Protein AF-A0A261KUN1-F1 (afdb_monomer_lite)

Structure (mmCIF, N/CA/C/O backbone):
data_AF-A0A261KUN1-F1
#
_entry.id   AF-A0A261KUN1-F1
#
loop_
_atom_site.group_PDB
_atom_site.id
_atom_site.type_symbol
_atom_site.label_atom_id
_atom_site.label_alt_id
_atom_site.label_comp_id
_atom_site.label_asym_id
_atom_site.label_entity_id
_atom_site.label_seq_id
_atom_site.pdbx_PDB_ins_code
_atom_site.Cartn_x
_atom_site.Cartn_y
_atom_site.Cartn_z
_atom_site.occupancy
_atom_site.B_iso_or_equiv
_atom_site.auth_seq_id
_atom_site.auth_comp_id
_atom_site.auth_asym_id
_atom_site.auth_atom_id
_atom_site.pdbx_PDB_model_num
ATOM 1 N N . MET A 1 1 ? 9.617 6.198 19.732 1.00 58.38 1 MET A N 1
ATOM 2 C CA . MET A 1 1 ? 8.921 5.460 18.657 1.00 58.38 1 MET A CA 1
ATOM 3 C C . MET A 1 1 ? 8.738 4.023 19.124 1.00 58.38 1 MET A C 1
ATOM 5 O O . MET A 1 1 ? 9.732 3.385 19.464 1.00 58.38 1 MET A O 1
ATOM 9 N N . SER A 1 2 ? 7.503 3.545 19.280 1.00 55.53 2 SER A N 1
ATOM 10 C CA . SER A 1 2 ? 7.253 2.155 19.682 1.00 55.53 2 SER A CA 1
ATOM 11 C C . SER A 1 2 ? 7.737 1.214 18.580 1.00 55.53 2 SER A C 1
ATOM 13 O O . SER A 1 2 ? 7.380 1.392 17.423 1.00 55.53 2 SER 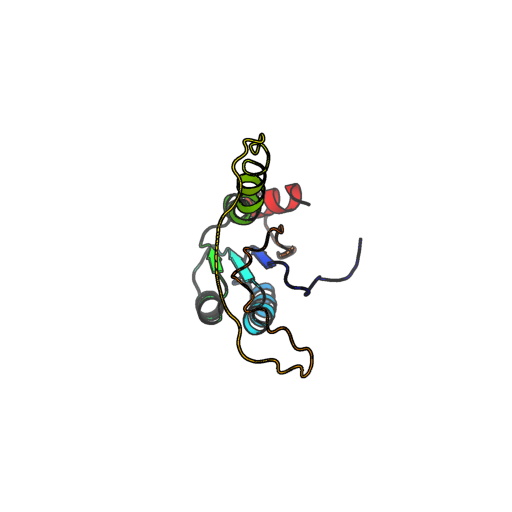A O 1
ATOM 15 N N . LYS A 1 3 ? 8.533 0.198 18.926 1.00 75.94 3 LYS A N 1
ATOM 16 C CA . LYS A 1 3 ? 9.037 -0.813 17.972 1.00 75.94 3 LYS A CA 1
ATOM 17 C C . LYS A 1 3 ? 7.989 -1.870 17.587 1.00 75.94 3 LYS A C 1
ATOM 19 O O . LYS A 1 3 ? 8.340 -2.892 17.007 1.00 75.94 3 LYS A O 1
ATOM 24 N N . TYR A 1 4 ? 6.730 -1.661 17.960 1.00 80.88 4 TYR A N 1
ATOM 25 C CA . TYR A 1 4 ? 5.667 -2.648 17.832 1.00 80.88 4 TYR A CA 1
ATOM 26 C C . TYR A 1 4 ? 4.666 -2.226 16.765 1.00 80.88 4 TYR A C 1
ATOM 28 O O . TYR A 1 4 ? 4.299 -1.056 16.684 1.00 80.88 4 TYR A O 1
ATOM 36 N N . VAL A 1 5 ? 4.236 -3.208 15.977 1.00 80.25 5 VAL A N 1
ATOM 37 C CA . VAL A 1 5 ? 3.141 -3.087 15.013 1.00 80.25 5 VAL A CA 1
ATOM 38 C C . VAL A 1 5 ? 1.833 -3.362 15.744 1.00 80.25 5 VAL A C 1
ATOM 40 O O . VAL A 1 5 ? 1.732 -4.345 16.481 1.00 80.25 5 VAL A O 1
ATOM 43 N N . ASP A 1 6 ? 0.836 -2.507 15.542 1.00 82.12 6 ASP A N 1
ATOM 44 C CA . ASP A 1 6 ? -0.464 -2.644 16.187 1.00 82.12 6 ASP A CA 1
ATOM 45 C C . ASP A 1 6 ? -1.365 -3.597 15.387 1.00 82.12 6 ASP A C 1
ATOM 47 O O . ASP A 1 6 ? -1.724 -3.330 14.246 1.00 82.12 6 ASP A O 1
ATOM 51 N N . LEU A 1 7 ? -1.746 -4.728 15.978 1.00 86.50 7 LEU A N 1
ATOM 52 C CA . LEU A 1 7 ? -2.636 -5.715 15.353 1.00 86.50 7 LEU A CA 1
ATOM 53 C C . LEU A 1 7 ? -4.052 -5.693 15.954 1.00 86.50 7 LEU A C 1
ATOM 55 O O . LEU A 1 7 ? -4.817 -6.631 15.739 1.00 86.50 7 LEU A O 1
ATOM 59 N N . SER A 1 8 ? -4.407 -4.646 16.707 1.00 82.62 8 SER A N 1
ATOM 60 C CA . SER A 1 8 ? -5.693 -4.524 17.413 1.00 82.62 8 SER A CA 1
ATOM 61 C C . SER A 1 8 ? -6.909 -4.283 16.510 1.00 82.62 8 SER A C 1
ATOM 63 O O . SER A 1 8 ? -8.035 -4.288 17.000 1.00 82.62 8 SER A O 1
ATOM 65 N N . GLY A 1 9 ? -6.702 -4.123 15.199 1.00 79.12 9 GLY A N 1
ATOM 66 C CA . GLY A 1 9 ? -7.779 -3.958 14.218 1.00 79.12 9 GLY A CA 1
ATOM 67 C C . GLY A 1 9 ? -7.642 -2.738 13.311 1.00 79.12 9 GLY A C 1
ATOM 68 O O . GLY A 1 9 ? -8.487 -2.554 12.439 1.00 79.12 9 GLY A O 1
ATOM 69 N N . LYS A 1 10 ? -6.585 -1.928 13.466 1.00 88.88 10 LYS A N 1
ATOM 70 C CA . LYS A 1 10 ? -6.293 -0.831 12.534 1.00 88.88 10 LYS A CA 1
ATOM 71 C C . LYS A 1 10 ? -6.133 -1.349 11.103 1.00 88.88 10 LYS A C 1
ATOM 73 O O . LYS A 1 10 ? -5.522 -2.409 10.921 1.00 88.88 10 LYS A O 1
ATOM 78 N N . PRO A 1 11 ? -6.607 -0.605 10.091 1.00 93.56 11 PRO A N 1
ATOM 79 C CA . PRO A 1 11 ? -6.360 -0.967 8.708 1.00 93.56 11 PRO A CA 1
ATOM 80 C C . PRO A 1 11 ? -4.865 -0.970 8.389 1.00 93.56 11 PRO A C 1
ATOM 82 O O . PRO A 1 11 ? -4.096 -0.187 8.945 1.00 93.56 11 PRO A O 1
ATOM 85 N N . PHE A 1 12 ? -4.460 -1.836 7.471 1.00 95.94 12 PHE A N 1
ATOM 86 C CA . PHE A 1 12 ? -3.129 -1.839 6.876 1.00 95.94 12 PHE A CA 1
ATOM 87 C C . PHE A 1 12 ? -3.229 -1.431 5.418 1.00 95.94 12 PHE A C 1
ATOM 89 O O . PHE A 1 12 ? -4.084 -1.953 4.703 1.00 95.94 12 PHE A O 1
ATOM 96 N N . HIS A 1 13 ? -2.334 -0.554 4.971 1.00 97.38 13 HIS A N 1
ATOM 97 C CA . HIS A 1 13 ? -2.274 -0.121 3.578 1.00 97.38 13 HIS A CA 1
ATOM 98 C C . HIS A 1 13 ? -0.882 -0.347 2.997 1.00 97.38 13 HIS A C 1
ATOM 100 O O . HIS A 1 13 ? 0.096 0.247 3.446 1.00 97.38 13 HIS A O 1
ATOM 106 N N . PHE A 1 14 ? -0.779 -1.225 2.006 1.00 98.19 14 PHE A N 1
ATOM 107 C CA . PHE A 1 14 ? 0.489 -1.594 1.381 1.00 98.19 14 PHE A CA 1
ATOM 108 C C . PHE A 1 14 ? 0.722 -0.820 0.086 1.00 98.19 14 PHE A C 1
ATOM 110 O O . PHE A 1 14 ? -0.077 -0.938 -0.837 1.00 98.19 14 PHE A O 1
ATOM 117 N N . ILE A 1 15 ? 1.853 -0.126 -0.046 1.00 98.25 15 ILE A N 1
ATOM 118 C CA . ILE A 1 15 ? 2.259 0.479 -1.324 1.00 98.25 15 ILE A CA 1
ATOM 119 C C . ILE A 1 15 ? 3.194 -0.489 -2.057 1.00 98.25 15 ILE A C 1
ATOM 121 O O . ILE A 1 15 ? 4.319 -0.739 -1.615 1.00 98.25 15 ILE A O 1
ATOM 125 N N . GLY A 1 16 ? 2.726 -1.056 -3.172 1.00 97.94 16 GLY A N 1
ATOM 126 C CA . GLY A 1 16 ? 3.404 -2.152 -3.878 1.00 97.94 16 GLY A CA 1
ATOM 127 C C . GLY A 1 16 ? 3.078 -3.526 -3.283 1.00 97.94 16 GLY A C 1
ATOM 128 O O . GLY A 1 16 ? 3.977 -4.331 -3.019 1.00 97.94 16 GLY A O 1
ATOM 129 N N . ILE A 1 17 ? 1.791 -3.786 -3.033 1.00 98.56 17 ILE A N 1
ATOM 130 C CA . ILE A 1 17 ? 1.302 -4.977 -2.321 1.00 98.56 17 ILE A CA 1
ATOM 131 C C . ILE A 1 17 ? 1.655 -6.304 -3.017 1.00 98.56 17 ILE A C 1
ATOM 133 O O . ILE A 1 17 ? 1.768 -7.335 -2.356 1.00 98.56 17 ILE A O 1
ATOM 137 N N . GLY A 1 18 ? 1.874 -6.303 -4.334 1.00 97.94 18 GLY A N 1
ATOM 138 C CA . GLY A 1 18 ? 2.256 -7.475 -5.121 1.00 97.94 18 GLY A CA 1
ATOM 139 C C . GLY A 1 18 ? 3.740 -7.847 -5.039 1.00 97.94 18 GLY A C 1
ATOM 140 O O . GLY A 1 18 ? 4.123 -8.907 -5.536 1.00 97.94 18 GLY A O 1
ATOM 141 N N . GLY A 1 19 ? 4.585 -7.024 -4.408 1.00 97.06 19 GLY A N 1
ATOM 142 C CA . GLY A 1 19 ? 5.999 -7.339 -4.196 1.00 97.06 19 GLY A CA 1
ATOM 143 C C . GLY A 1 19 ? 6.196 -8.574 -3.307 1.00 97.06 19 GLY A C 1
ATOM 144 O O . GLY A 1 19 ? 5.405 -8.832 -2.403 1.00 97.06 19 GLY A O 1
ATOM 145 N N . ILE A 1 20 ? 7.273 -9.339 -3.519 1.00 93.62 20 ILE A N 1
ATOM 146 C CA . ILE A 1 20 ? 7.511 -10.632 -2.837 1.00 93.62 20 ILE A CA 1
ATOM 147 C C . ILE A 1 20 ? 7.434 -10.507 -1.305 1.00 93.62 20 ILE A C 1
ATOM 149 O O . ILE A 1 20 ? 6.725 -11.272 -0.658 1.00 93.62 20 ILE A O 1
ATOM 153 N N . GLY A 1 21 ? 8.120 -9.520 -0.719 1.00 94.00 21 GLY A N 1
ATOM 154 C CA . GLY A 1 21 ? 8.102 -9.312 0.734 1.00 94.00 21 GLY A CA 1
ATOM 155 C C . GLY A 1 21 ? 6.786 -8.726 1.254 1.00 94.00 21 GLY A C 1
ATOM 156 O O . GLY A 1 21 ? 6.291 -9.142 2.299 1.00 94.00 21 GLY A O 1
ATOM 157 N N . MET A 1 22 ? 6.197 -7.786 0.511 1.00 97.00 22 MET A N 1
ATOM 158 C CA . MET A 1 22 ? 4.966 -7.097 0.919 1.00 97.00 22 MET A CA 1
ATOM 159 C C . MET A 1 22 ? 3.758 -8.034 0.880 1.00 97.00 22 MET A C 1
ATOM 161 O O . MET A 1 22 ? 2.991 -8.105 1.838 1.00 97.00 22 MET A O 1
ATOM 165 N N . SER A 1 23 ? 3.636 -8.819 -0.189 1.00 97.88 23 SER A N 1
ATOM 166 C CA . SER A 1 23 ? 2.538 -9.764 -0.387 1.00 97.88 23 SER A CA 1
ATOM 167 C C . SER A 1 23 ? 2.496 -10.868 0.665 1.00 97.88 23 SER A C 1
ATOM 169 O O . SER A 1 23 ? 1.409 -11.275 1.071 1.00 97.88 23 SER A O 1
ATOM 171 N N . ALA A 1 24 ? 3.653 -11.328 1.152 1.00 97.75 24 ALA A N 1
ATOM 172 C CA . ALA A 1 24 ? 3.722 -12.317 2.224 1.00 97.75 24 ALA A CA 1
ATOM 173 C C . ALA A 1 24 ? 3.099 -11.783 3.524 1.00 97.75 24 ALA A C 1
ATOM 175 O O . ALA A 1 24 ? 2.287 -12.469 4.150 1.00 97.75 24 ALA A O 1
ATOM 176 N N . LEU A 1 25 ? 3.429 -10.543 3.901 1.00 96.75 25 LEU A N 1
ATOM 177 C CA . LEU A 1 25 ? 2.855 -9.905 5.084 1.00 96.75 25 LEU A CA 1
ATOM 178 C C . LEU A 1 25 ? 1.362 -9.608 4.886 1.00 96.75 25 LEU A C 1
ATOM 180 O O . LEU A 1 25 ? 0.551 -9.985 5.731 1.00 96.75 25 LEU A O 1
ATOM 184 N N . ALA A 1 26 ? 0.989 -9.019 3.747 1.00 98.06 26 ALA A N 1
ATOM 185 C CA . ALA A 1 26 ? -0.404 -8.732 3.412 1.00 98.06 26 ALA A CA 1
ATOM 186 C C . ALA A 1 26 ? -1.276 -9.998 3.427 1.00 98.06 26 ALA A C 1
ATOM 188 O O . ALA A 1 26 ? -2.393 -9.981 3.941 1.00 98.06 26 ALA A O 1
ATOM 189 N N . TYR A 1 27 ? -0.750 -11.127 2.942 1.00 98.25 27 TYR A N 1
ATOM 190 C CA . TYR A 1 27 ? -1.443 -12.413 2.971 1.00 98.25 27 TYR A CA 1
ATOM 191 C C . TYR A 1 27 ? -1.769 -12.863 4.398 1.00 98.25 27 TYR A C 1
ATOM 193 O O . TYR A 1 27 ? -2.886 -13.311 4.661 1.00 98.25 27 TYR A O 1
ATOM 201 N N . ILE A 1 28 ? -0.813 -12.739 5.326 1.00 96.50 28 ILE A N 1
ATOM 202 C CA . ILE A 1 28 ? -1.010 -13.110 6.734 1.00 96.50 28 ILE A CA 1
ATOM 203 C C . ILE A 1 28 ? -2.088 -12.226 7.370 1.00 96.50 28 ILE A C 1
ATOM 205 O O . ILE A 1 28 ? -2.970 -12.747 8.055 1.00 96.50 28 ILE A O 1
ATOM 209 N N . LEU A 1 29 ? -2.044 -10.913 7.134 1.00 96.44 29 LEU A N 1
ATOM 210 C CA . LEU A 1 29 ? -3.009 -9.961 7.695 1.00 96.44 29 LEU A CA 1
ATOM 211 C C . LEU A 1 29 ? -4.423 -10.199 7.146 1.00 96.44 29 LEU A C 1
ATOM 213 O O . LEU A 1 29 ? -5.361 -10.372 7.928 1.00 96.44 29 LEU A O 1
ATOM 217 N N . ALA A 1 30 ? -4.559 -10.343 5.826 1.00 96.38 30 ALA A N 1
ATOM 218 C CA . ALA A 1 30 ? -5.837 -10.632 5.181 1.00 96.38 30 ALA A CA 1
ATOM 219 C C . ALA A 1 30 ? -6.412 -11.989 5.626 1.00 96.38 30 ALA A C 1
ATOM 221 O O . ALA A 1 30 ? -7.593 -12.092 5.954 1.00 96.38 30 ALA A O 1
ATOM 222 N N . LYS A 1 31 ? -5.581 -13.037 5.758 1.00 96.81 31 LYS A N 1
ATOM 223 C CA . LYS A 1 31 ? -6.026 -14.337 6.300 1.00 96.81 31 LYS A CA 1
ATOM 224 C C . LYS A 1 31 ? -6.506 -14.261 7.746 1.00 96.81 31 LYS A C 1
ATOM 226 O O . LYS A 1 31 ? -7.398 -15.021 8.121 1.00 96.81 31 LYS A O 1
ATOM 231 N N . ARG A 1 32 ? -5.948 -13.349 8.545 1.00 94.94 32 ARG A N 1
ATOM 232 C CA . ARG A 1 32 ? -6.410 -13.052 9.911 1.00 94.94 32 ARG A CA 1
ATOM 233 C C . ARG A 1 32 ? -7.640 -12.142 9.940 1.00 94.94 32 ARG A C 1
ATOM 235 O O . ARG A 1 32 ? -8.089 -11.799 11.027 1.00 94.94 32 ARG A O 1
ATOM 242 N N . LYS A 1 33 ? -8.201 -11.802 8.772 1.00 94.31 33 LYS A N 1
ATOM 243 C CA . LYS A 1 33 ? -9.348 -10.903 8.594 1.00 94.31 33 LYS A CA 1
ATOM 244 C C . LYS A 1 33 ? -9.100 -9.498 9.150 1.00 94.31 33 LYS A C 1
ATOM 246 O O . LYS A 1 33 ? -10.042 -8.825 9.555 1.00 94.31 33 LYS A O 1
ATOM 251 N N . LEU A 1 34 ? -7.839 -9.064 9.176 1.00 94.44 34 LEU A N 1
ATOM 252 C CA . LEU A 1 34 ? -7.511 -7.6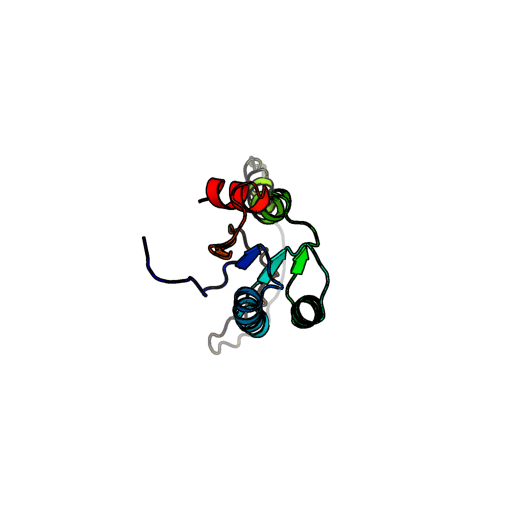71 9.454 1.00 94.44 34 LEU A CA 1
ATOM 253 C C . LEU A 1 34 ? -7.787 -6.835 8.196 1.00 94.44 34 LEU A C 1
ATOM 255 O O . LEU A 1 34 ? -7.492 -7.318 7.094 1.00 94.44 34 LEU A O 1
ATOM 259 N N . PRO A 1 35 ? -8.321 -5.604 8.325 1.00 95.06 35 PRO A N 1
ATOM 260 C CA . PRO A 1 35 ? -8.610 -4.761 7.171 1.00 95.06 35 PRO A CA 1
ATOM 261 C C . PRO A 1 35 ? -7.314 -4.487 6.411 1.00 95.06 35 PRO A C 1
ATOM 263 O O . PRO A 1 35 ? -6.401 -3.843 6.923 1.00 95.06 35 PRO A O 1
ATOM 266 N N . THR A 1 36 ? -7.207 -5.049 5.212 1.00 97.00 36 THR A N 1
ATOM 267 C CA . THR A 1 36 ? -5.973 -5.041 4.428 1.00 97.00 36 THR A CA 1
ATOM 268 C C . THR A 1 36 ? -6.265 -4.416 3.078 1.00 97.00 36 THR A C 1
ATOM 270 O O . THR A 1 36 ? -7.101 -4.901 2.319 1.00 97.00 36 THR A O 1
ATOM 273 N N . TYR A 1 37 ? -5.548 -3.347 2.788 1.00 97.94 37 TYR A N 1
ATOM 274 C CA . TYR A 1 37 ? -5.634 -2.555 1.579 1.00 97.94 37 TYR A CA 1
ATOM 275 C C . TYR A 1 37 ? -4.253 -2.511 0.937 1.00 97.94 37 TYR A C 1
ATOM 277 O O . TYR A 1 37 ? -3.231 -2.680 1.610 1.00 97.94 37 TYR A O 1
ATOM 285 N N . GLY A 1 38 ? -4.184 -2.257 -0.358 1.00 97.94 38 GLY A N 1
ATOM 286 C CA . GLY A 1 38 ? -2.913 -1.883 -0.950 1.00 97.94 38 GLY A CA 1
ATOM 287 C C . GLY A 1 38 ? -2.985 -1.577 -2.423 1.00 97.94 38 GLY A C 1
ATOM 288 O O . GLY A 1 38 ? -3.945 -1.914 -3.106 1.00 97.94 38 GLY A O 1
ATOM 289 N N . SER A 1 39 ? -1.948 -0.924 -2.912 1.00 98.56 39 SER A N 1
ATOM 290 C CA . SER A 1 39 ? -1.828 -0.506 -4.292 1.00 98.56 39 SER A CA 1
ATOM 291 C C . SER A 1 39 ? -0.762 -1.307 -5.028 1.00 98.56 39 SER A C 1
ATOM 293 O O . SER A 1 39 ? 0.273 -1.684 -4.468 1.00 98.56 39 SER A O 1
ATOM 295 N N . ASP A 1 40 ? -0.988 -1.555 -6.314 1.00 98.19 40 ASP A N 1
ATOM 296 C CA . ASP A 1 40 ? 0.038 -2.056 -7.224 1.00 98.19 40 ASP A CA 1
ATOM 297 C C . ASP A 1 40 ? -0.181 -1.509 -8.636 1.00 98.19 40 ASP A C 1
ATOM 299 O O . ASP A 1 40 ? -1.308 -1.248 -9.050 1.00 98.19 40 ASP A O 1
ATOM 303 N N . LEU A 1 41 ? 0.903 -1.348 -9.392 1.00 96.06 41 LEU A N 1
ATOM 304 C CA . LEU A 1 41 ? 0.849 -0.864 -10.773 1.00 96.06 41 LEU A CA 1
ATOM 305 C C . LEU A 1 41 ? 0.455 -1.971 -11.755 1.00 96.06 41 LEU A C 1
ATOM 307 O O . LEU A 1 41 ? 0.031 -1.680 -12.874 1.00 96.06 41 LEU A O 1
ATOM 311 N N . LYS A 1 42 ? 0.622 -3.245 -11.371 1.00 95.25 42 LYS A N 1
ATOM 312 C CA . LYS A 1 42 ? 0.376 -4.381 -12.262 1.00 95.25 42 LYS A CA 1
ATOM 313 C C . LYS A 1 42 ? -0.419 -5.489 -11.578 1.00 95.25 42 LYS A C 1
ATOM 315 O O . LYS A 1 42 ? -0.071 -5.983 -10.510 1.00 95.25 42 LYS A O 1
ATOM 320 N N . SER A 1 43 ? -1.451 -5.970 -12.269 1.00 97.12 43 SER A N 1
ATOM 321 C CA . SER A 1 43 ? -2.144 -7.195 -11.869 1.00 97.12 43 SER A CA 1
ATOM 322 C C . SER A 1 43 ? -1.243 -8.423 -12.043 1.00 97.12 43 SER A C 1
ATOM 324 O O . SER A 1 43 ? -0.550 -8.582 -13.050 1.00 97.12 43 SER A O 1
ATOM 326 N N . SER A 1 44 ? -1.266 -9.319 -11.062 1.00 97.81 44 SER A N 1
ATOM 327 C CA . SER A 1 44 ? -0.498 -10.559 -11.034 1.00 97.81 44 SER A CA 1
ATOM 328 C C . SER A 1 44 ? -1.320 -11.674 -10.389 1.00 97.81 44 SER A C 1
ATOM 330 O O . SER A 1 44 ? -2.391 -11.442 -9.828 1.00 97.81 44 SER A O 1
ATOM 332 N N . HIS A 1 45 ? -0.828 -12.913 -10.441 1.00 98.12 45 HIS A N 1
ATOM 333 C CA . HIS A 1 45 ? -1.459 -14.005 -9.695 1.00 98.12 45 HIS A CA 1
ATOM 334 C C . HIS A 1 45 ? -1.452 -13.747 -8.174 1.00 98.12 45 HIS A C 1
ATOM 336 O O . HIS A 1 45 ? -2.393 -14.130 -7.484 1.00 98.12 45 HIS A O 1
ATOM 342 N N . ILE A 1 46 ? -0.428 -13.050 -7.662 1.00 98.12 46 ILE A N 1
ATOM 343 C CA . ILE A 1 46 ? -0.305 -12.691 -6.244 1.00 98.12 46 ILE A CA 1
ATOM 344 C C . ILE A 1 46 ? -1.410 -11.714 -5.842 1.00 98.12 46 ILE A C 1
ATOM 346 O O . ILE A 1 46 ? -2.133 -11.979 -4.884 1.00 98.12 46 ILE A O 1
ATOM 350 N N . THR A 1 47 ? -1.580 -10.618 -6.585 1.00 98.38 47 THR A N 1
ATOM 351 C CA . THR A 1 47 ? -2.581 -9.594 -6.253 1.00 98.38 47 THR A CA 1
ATOM 352 C C . THR A 1 47 ? -4.003 -10.145 -6.364 1.00 98.38 47 THR A C 1
ATOM 354 O O . THR A 1 47 ? -4.786 -9.984 -5.435 1.00 98.38 47 THR A O 1
ATOM 357 N N . LYS A 1 48 ? -4.294 -10.955 -7.390 1.00 98.44 48 LYS A N 1
ATOM 358 C CA . LYS A 1 48 ? -5.579 -11.672 -7.505 1.00 98.44 48 LYS A CA 1
ATOM 359 C C . LYS A 1 48 ? -5.851 -12.607 -6.325 1.00 98.44 48 LYS A C 1
ATOM 361 O O . LYS A 1 48 ? -6.978 -12.716 -5.850 1.00 98.44 48 LYS A O 1
ATOM 366 N N . ARG A 1 49 ? -4.821 -13.310 -5.840 1.00 98.25 49 ARG A N 1
AT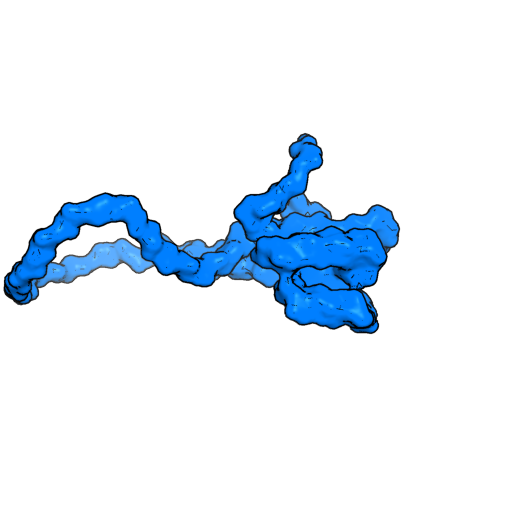OM 367 C CA . ARG A 1 49 ? -4.947 -14.184 -4.667 1.00 98.25 49 ARG A CA 1
ATOM 368 C C . ARG A 1 49 ? -5.221 -13.381 -3.397 1.00 98.25 49 ARG A C 1
ATOM 370 O O . ARG A 1 49 ? -5.984 -13.858 -2.564 1.00 98.25 49 ARG A O 1
ATOM 377 N N . LEU A 1 50 ? -4.597 -12.214 -3.242 1.00 98.56 50 LEU A N 1
ATOM 378 C CA . LEU A 1 50 ? -4.839 -11.302 -2.122 1.00 98.56 50 LEU A CA 1
ATOM 379 C C . LEU A 1 50 ? -6.278 -10.763 -2.139 1.00 98.56 50 LEU A C 1
ATOM 381 O O . LEU A 1 50 ? -6.947 -10.819 -1.109 1.00 98.56 50 LEU A O 1
ATOM 385 N N . GLU A 1 51 ? -6.789 -10.348 -3.300 1.00 98.19 51 GLU A N 1
ATOM 386 C CA . GLU A 1 51 ? -8.202 -9.958 -3.457 1.00 98.19 51 GLU A CA 1
ATOM 387 C C . GLU A 1 51 ? -9.147 -11.097 -3.063 1.00 98.19 51 GLU A C 1
ATOM 389 O O . GLU A 1 51 ? -10.056 -10.909 -2.257 1.00 98.19 51 GLU A O 1
ATOM 394 N N . ALA A 1 52 ? -8.880 -12.316 -3.545 1.00 98.31 52 ALA A N 1
ATOM 395 C CA . ALA A 1 52 ? -9.706 -13.489 -3.256 1.00 98.31 52 ALA A CA 1
ATOM 396 C C . ALA A 1 52 ? -9.782 -13.854 -1.761 1.00 98.31 52 ALA A C 1
ATOM 398 O O . ALA A 1 52 ? -10.692 -14.573 -1.349 1.00 98.31 52 ALA A O 1
ATOM 399 N N . ILE A 1 53 ? -8.830 -13.396 -0.942 1.00 97.56 53 ILE A N 1
ATOM 400 C CA . ILE A 1 53 ? -8.837 -13.610 0.513 1.00 97.56 53 ILE A CA 1
ATOM 401 C C . ILE A 1 53 ? -9.284 -12.375 1.305 1.00 97.56 53 ILE A C 1
ATOM 403 O O . ILE A 1 53 ? -9.240 -12.420 2.534 1.00 97.56 53 ILE A O 1
ATOM 407 N N . GLY A 1 54 ? -9.731 -11.314 0.627 1.00 96.81 54 GLY A N 1
ATOM 408 C CA . GLY A 1 54 ? -10.359 -10.142 1.239 1.00 96.81 54 GLY A CA 1
ATOM 409 C C . GLY A 1 54 ? -9.499 -8.880 1.302 1.00 96.81 54 GLY A C 1
ATOM 410 O O . GLY A 1 54 ? -9.895 -7.941 1.986 1.00 96.81 54 GLY A O 1
ATOM 411 N N . ALA A 1 55 ? -8.345 -8.828 0.628 1.00 98.00 55 ALA A N 1
ATOM 412 C CA . ALA A 1 55 ? -7.606 -7.573 0.498 1.00 98.00 55 ALA A CA 1
ATOM 413 C C . ALA A 1 55 ? -8.261 -6.658 -0.551 1.00 98.00 55 ALA A C 1
ATOM 415 O O . ALA A 1 55 ? -8.630 -7.119 -1.629 1.00 98.00 55 ALA A O 1
ATOM 416 N N . HIS A 1 56 ? -8.363 -5.361 -0.271 1.00 97.94 56 HIS A N 1
ATOM 417 C CA . HIS A 1 56 ? -8.806 -4.374 -1.258 1.00 97.94 56 HIS A CA 1
ATOM 418 C C . HIS A 1 56 ? -7.600 -3.873 -2.059 1.00 97.94 56 HIS A C 1
ATOM 420 O O . HIS A 1 56 ? -6.645 -3.372 -1.463 1.00 97.94 56 HIS A O 1
ATOM 426 N N . ILE A 1 57 ? -7.632 -3.985 -3.393 1.00 98.19 57 ILE A N 1
ATOM 427 C CA . ILE A 1 57 ? -6.510 -3.568 -4.244 1.00 98.19 57 ILE A CA 1
ATOM 428 C C . ILE A 1 57 ? -6.835 -2.338 -5.093 1.00 98.19 57 ILE A C 1
ATOM 430 O O . ILE A 1 57 ? -7.829 -2.296 -5.813 1.00 98.19 57 ILE A O 1
ATOM 434 N N . PHE A 1 58 ? -5.930 -1.361 -5.053 1.00 98.31 58 PHE A N 1
ATOM 435 C CA . PHE A 1 58 ? -5.911 -0.194 -5.928 1.00 98.31 58 PHE A CA 1
ATOM 436 C C . PHE A 1 58 ? -4.911 -0.411 -7.068 1.00 98.31 58 PHE A C 1
ATOM 438 O O . PHE A 1 58 ? -3.730 -0.665 -6.844 1.00 98.31 58 PHE A O 1
ATOM 445 N N . TRP A 1 59 ? -5.346 -0.258 -8.318 1.00 98.00 59 TRP A N 1
ATOM 446 C CA . TRP A 1 59 ? -4.481 -0.480 -9.492 1.00 98.00 59 TRP A CA 1
ATOM 447 C C . TRP A 1 59 ? -3.656 0.742 -9.911 1.00 98.00 59 TRP A C 1
ATOM 449 O O . TRP A 1 59 ? -3.137 0.813 -11.026 1.00 98.00 59 TRP A O 1
ATOM 459 N N . ARG A 1 60 ? -3.580 1.741 -9.031 1.00 97.50 60 ARG A N 1
ATOM 460 C CA . ARG A 1 60 ? -2.763 2.943 -9.180 1.00 97.50 60 ARG A CA 1
ATOM 461 C C . ARG A 1 60 ? -2.203 3.327 -7.822 1.00 97.50 60 ARG A C 1
ATOM 463 O O . ARG A 1 60 ? -2.863 3.109 -6.809 1.00 97.50 60 ARG A O 1
ATOM 470 N N . GLN A 1 61 ? -1.008 3.906 -7.822 1.00 97.56 61 GLN A N 1
ATOM 471 C CA . GLN A 1 61 ? -0.348 4.406 -6.618 1.00 97.56 61 GLN A CA 1
ATOM 472 C C . GLN A 1 61 ? -0.529 5.921 -6.553 1.00 97.56 61 GLN A C 1
ATOM 474 O O . GLN A 1 61 ? 0.271 6.673 -7.109 1.00 97.56 61 GLN A O 1
ATOM 479 N N . GLU A 1 62 ? -1.640 6.361 -5.966 1.00 97.75 62 GLU A N 1
ATOM 480 C CA . GLU A 1 62 ? -2.054 7.765 -5.933 1.00 97.75 62 GLU A CA 1
ATOM 481 C C . GLU A 1 62 ? -2.430 8.175 -4.502 1.00 97.75 62 GLU A C 1
ATOM 483 O O . GLU A 1 62 ? -2.980 7.371 -3.752 1.00 97.75 62 GLU A O 1
ATOM 488 N N . ALA A 1 63 ? -2.182 9.438 -4.139 1.00 96.75 63 ALA A N 1
ATOM 489 C CA . ALA A 1 63 ? -2.496 9.991 -2.814 1.00 96.75 63 ALA A CA 1
ATOM 490 C C . ALA A 1 63 ? -3.956 9.759 -2.379 1.00 96.75 63 ALA A C 1
ATOM 492 O O . ALA A 1 63 ? -4.212 9.448 -1.217 1.00 96.75 63 ALA A O 1
ATOM 493 N N . LYS A 1 64 ? -4.898 9.798 -3.332 1.00 95.69 64 LYS A N 1
ATOM 494 C CA . LYS A 1 64 ? -6.333 9.576 -3.094 1.00 95.69 64 LYS A CA 1
ATOM 495 C C . LYS A 1 64 ? -6.668 8.233 -2.440 1.00 95.69 64 LYS A C 1
ATOM 497 O O . LYS A 1 64 ? -7.708 8.093 -1.807 1.00 95.69 64 LYS A O 1
ATOM 502 N N . ASN A 1 65 ? -5.790 7.236 -2.572 1.00 95.75 65 ASN A N 1
ATOM 503 C CA . ASN A 1 65 ? -5.973 5.940 -1.925 1.00 95.75 65 ASN A CA 1
ATOM 504 C C . ASN A 1 65 ? -5.932 6.051 -0.389 1.00 95.75 65 ASN A C 1
ATOM 506 O O . ASN A 1 65 ? -6.338 5.118 0.292 1.00 95.75 65 ASN A O 1
ATOM 510 N N . LEU A 1 66 ? -5.440 7.165 0.166 1.00 93.88 66 LEU A N 1
ATOM 511 C CA . LEU A 1 66 ? -5.438 7.422 1.607 1.00 93.88 66 LEU A CA 1
ATOM 512 C C . LEU A 1 66 ? -6.590 8.335 2.062 1.00 93.88 66 LEU A C 1
ATOM 514 O O . LEU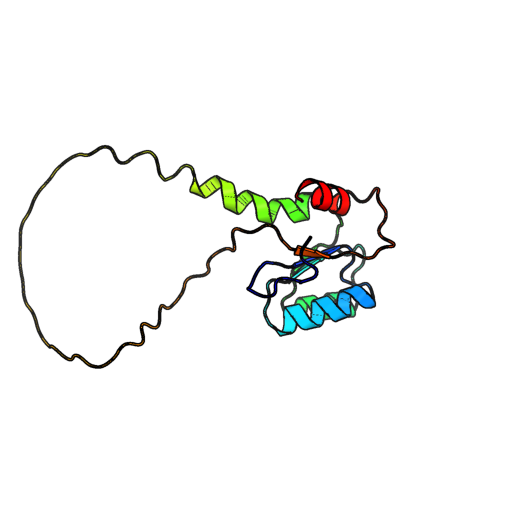 A 1 66 ? -6.895 8.383 3.252 1.00 93.88 66 LEU A O 1
ATOM 518 N N . GLU A 1 67 ? -7.259 9.034 1.141 1.00 90.81 67 GLU A N 1
ATOM 519 C CA . GLU A 1 67 ? -8.384 9.936 1.449 1.00 90.81 67 GLU A CA 1
ATOM 520 C C . GLU A 1 67 ? -9.616 9.172 1.952 1.00 90.81 67 GLU A C 1
ATOM 522 O O . GLU A 1 67 ? -10.351 9.665 2.807 1.00 90.81 67 GLU A O 1
ATOM 527 N N . LEU A 1 68 ? -9.799 7.925 1.507 1.00 86.69 68 LEU A N 1
ATOM 528 C CA . LEU A 1 68 ? -10.893 7.056 1.960 1.00 86.69 68 LEU A CA 1
ATOM 529 C C . LEU A 1 68 ? -10.846 6.716 3.459 1.00 86.69 68 LEU A C 1
ATOM 531 O O . LEU A 1 68 ? -11.852 6.299 4.023 1.00 86.69 68 LEU A O 1
ATOM 535 N N . PHE A 1 69 ? -9.697 6.912 4.111 1.00 86.81 69 PHE A N 1
ATOM 536 C 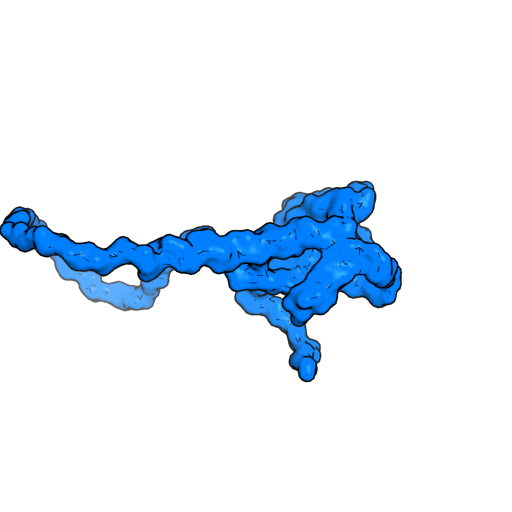CA . PHE A 1 69 ? -9.556 6.771 5.563 1.00 86.81 69 PHE A CA 1
ATOM 537 C C . PHE A 1 69 ? -9.740 8.101 6.314 1.00 86.81 69 PHE A C 1
ATOM 539 O O . PHE A 1 69 ? -9.798 8.102 7.541 1.00 86.81 69 PHE A O 1
ATOM 546 N N . GLN A 1 70 ? -9.808 9.228 5.594 1.00 74.00 70 GLN A N 1
ATOM 547 C CA . GLN A 1 70 ? -9.993 10.572 6.151 1.00 74.00 70 GLN A CA 1
ATOM 548 C C . GLN A 1 70 ? -11.467 10.992 6.126 1.00 74.00 70 GLN A C 1
ATOM 550 O O . GLN A 1 70 ? -11.962 11.506 7.126 1.00 74.00 70 GLN A O 1
ATOM 555 N N . GLN A 1 71 ? -12.186 10.713 5.030 1.00 60.78 71 GLN A N 1
ATOM 556 C CA . GLN A 1 71 ? -13.582 11.141 4.823 1.00 60.78 71 GLN A CA 1
ATOM 557 C C . GLN A 1 71 ? -14.571 10.591 5.861 1.00 60.78 71 GLN A C 1
ATOM 559 O O . GLN A 1 71 ? -15.557 11.244 6.188 1.00 60.78 71 GLN A O 1
ATOM 564 N N . THR A 1 72 ? -14.276 9.447 6.474 1.00 54.22 72 THR A N 1
ATOM 565 C CA . THR A 1 72 ? -15.048 8.929 7.611 1.00 54.22 72 THR A CA 1
ATOM 566 C C . THR A 1 72 ? -14.983 9.843 8.844 1.00 54.22 72 THR A C 1
ATOM 568 O O . THR A 1 72 ? -15.875 9.802 9.680 1.00 54.22 72 THR A O 1
ATOM 571 N N . THR A 1 73 ? -13.983 10.714 8.982 1.00 51.34 73 THR A N 1
ATOM 572 C CA . THR A 1 73 ? -13.795 11.544 10.188 1.00 51.34 73 THR A CA 1
ATOM 573 C C . THR A 1 73 ? -14.659 12.817 10.194 1.00 51.34 73 THR A C 1
ATOM 575 O O . THR A 1 73 ? -14.986 13.330 11.265 1.00 51.34 73 THR A O 1
ATOM 578 N N . GLU A 1 74 ? -15.060 13.336 9.029 1.00 51.50 74 GLU A N 1
ATOM 579 C CA . GLU A 1 74 ? -15.662 14.678 8.911 1.00 51.50 74 GLU A CA 1
ATOM 580 C C . GLU A 1 74 ? -17.200 14.679 8.948 1.00 51.50 74 GLU A C 1
ATOM 582 O O . GLU A 1 74 ? -17.797 15.555 9.579 1.00 51.50 74 GLU A O 1
ATOM 587 N N . GLU A 1 75 ? -17.866 13.667 8.383 1.00 50.56 75 GLU A N 1
ATOM 588 C CA . GLU A 1 75 ? -19.340 13.619 8.324 1.00 50.56 75 GLU A CA 1
ATOM 589 C C . GLU A 1 75 ? -20.015 13.392 9.692 1.00 50.56 75 GLU A C 1
ATOM 591 O O . GLU A 1 75 ? -21.213 13.633 9.848 1.00 50.56 75 GLU A O 1
ATOM 596 N N . GLN A 1 76 ? -19.264 13.003 10.728 1.00 48.78 76 GLN A N 1
ATOM 597 C CA . GLN A 1 76 ? -19.823 12.791 12.070 1.00 48.78 76 GLN A CA 1
ATOM 598 C C . GLN A 1 76 ? -19.844 14.043 12.957 1.00 48.78 76 GLN A C 1
ATOM 600 O O . GLN A 1 76 ? -20.645 14.103 13.892 1.00 48.78 76 GLN A O 1
ATOM 605 N N . ASN A 1 77 ? -19.055 15.078 12.650 1.00 49.59 77 ASN A N 1
ATOM 606 C CA . ASN A 1 77 ? -18.996 16.288 13.482 1.00 49.59 77 ASN A CA 1
ATOM 607 C C . ASN A 1 77 ? -20.096 17.319 13.174 1.00 49.59 77 ASN A C 1
ATOM 609 O O . ASN A 1 77 ? -20.321 18.216 13.984 1.00 49.59 77 ASN A O 1
ATOM 613 N N . LEU A 1 78 ? -20.836 17.183 12.066 1.00 53.00 78 LEU A N 1
ATOM 614 C CA . LEU A 1 78 ? -21.920 18.114 11.713 1.00 53.00 78 LEU A CA 1
ATOM 615 C C . LEU A 1 78 ? -23.304 17.706 12.268 1.00 53.00 78 LEU A C 1
ATOM 617 O O . LEU A 1 78 ? -24.273 18.442 12.106 1.00 53.00 78 LEU A O 1
ATOM 621 N N . SER A 1 79 ? -23.419 16.559 12.954 1.00 50.38 79 SER A N 1
ATOM 622 C CA . SER A 1 79 ? -24.706 16.049 13.472 1.00 50.38 79 SER A CA 1
ATOM 623 C C . SER A 1 79 ? -24.961 16.294 14.971 1.00 50.38 79 SER A C 1
ATOM 625 O O . SER A 1 79 ? -26.048 15.988 15.458 1.00 50.38 79 SER A O 1
ATOM 627 N N . LEU A 1 80 ? -24.011 16.881 15.715 1.00 52.47 80 LEU A N 1
ATOM 628 C CA . LEU A 1 80 ? -24.112 17.062 17.179 1.00 52.47 80 LEU A CA 1
ATOM 629 C C . LEU A 1 80 ? -24.423 18.494 17.654 1.00 52.47 80 LEU A C 1
ATOM 631 O O . LEU A 1 80 ? -24.498 18.732 18.858 1.00 52.47 80 LEU A O 1
ATOM 635 N N . SER A 1 81 ? -24.689 19.441 16.753 1.00 44.62 81 SER A N 1
ATOM 636 C CA . SER A 1 81 ? -25.171 20.778 17.120 1.00 44.62 81 SER A CA 1
ATOM 637 C C . SER A 1 81 ? -26.498 21.079 16.430 1.00 44.62 81 SER A C 1
ATOM 639 O O . SER A 1 81 ? -26.499 21.753 15.411 1.00 44.62 81 SER A O 1
ATOM 641 N N . ASN A 1 82 ? -27.605 20.525 16.935 1.00 50.03 82 ASN A N 1
ATOM 642 C CA . ASN A 1 82 ? -28.971 21.065 16.807 1.00 50.03 82 ASN A CA 1
ATOM 643 C C . ASN A 1 82 ? -29.952 20.147 17.555 1.00 50.03 82 ASN A C 1
ATOM 645 O O . ASN A 1 82 ? -30.671 19.358 16.953 1.00 50.03 82 ASN A O 1
ATOM 649 N N . ASN A 1 83 ? -29.995 20.243 18.883 1.00 46.72 83 ASN A N 1
ATOM 650 C CA . ASN A 1 83 ? -31.182 19.816 19.624 1.00 46.72 83 ASN A CA 1
ATOM 651 C C . ASN A 1 83 ? -31.485 20.835 20.724 1.00 46.72 83 ASN A C 1
ATOM 653 O O . ASN A 1 83 ? -31.225 20.641 21.910 1.00 46.72 83 ASN A O 1
ATOM 657 N N . SER A 1 84 ? -31.987 21.981 20.272 1.00 52.28 84 SER A N 1
ATOM 658 C CA . SER A 1 84 ? -32.645 22.969 21.114 1.00 52.28 84 SER A CA 1
ATOM 659 C C . SER A 1 84 ? -34.028 22.436 21.490 1.00 52.28 84 SER A C 1
ATOM 661 O O . SER A 1 84 ? -34.836 22.109 20.626 1.00 52.28 84 SER A O 1
ATOM 663 N N . ASN A 1 85 ? -34.266 22.341 22.794 1.00 46.41 85 ASN A N 1
ATOM 664 C CA . ASN A 1 85 ? -35.497 21.899 23.447 1.00 46.41 85 ASN A CA 1
ATOM 665 C C . ASN A 1 85 ? -36.797 22.409 22.794 1.00 46.41 85 ASN A C 1
ATOM 667 O O . ASN A 1 85 ? -36.977 23.615 22.636 1.00 46.41 85 ASN A O 1
ATOM 671 N N . SER A 1 86 ? -37.773 21.516 22.590 1.00 40.03 86 SER A N 1
ATOM 672 C CA . SER A 1 86 ? -39.192 21.869 22.736 1.00 40.03 86 SER A CA 1
ATOM 673 C C . SER A 1 86 ? -40.027 20.670 23.215 1.00 40.03 86 SER A C 1
ATOM 675 O O . SER A 1 86 ? -39.833 19.533 22.797 1.00 40.03 86 SER A O 1
ATOM 677 N N . ASN A 1 87 ? -40.886 20.959 24.193 1.00 38.44 87 ASN A N 1
ATOM 678 C CA . ASN A 1 87 ? -41.688 20.063 25.030 1.00 38.44 87 ASN A CA 1
ATOM 679 C C . ASN A 1 87 ? -42.839 19.359 24.293 1.00 38.44 87 ASN A C 1
ATOM 681 O O . ASN A 1 87 ? -43.464 20.002 23.462 1.00 38.44 87 ASN A O 1
ATOM 685 N N . LEU A 1 88 ? -43.235 18.154 24.743 1.00 35.31 88 LEU A N 1
ATOM 686 C CA . LEU A 1 88 ? -44.640 17.747 24.990 1.00 35.31 88 LEU A CA 1
ATOM 687 C C . LEU A 1 88 ? -44.704 16.390 25.737 1.00 35.31 88 LEU A C 1
ATOM 689 O O . LEU A 1 88 ? -43.889 15.503 25.500 1.00 35.31 88 LEU A O 1
ATOM 693 N N . SER A 1 89 ? -45.640 16.271 26.687 1.00 29.75 89 SER A N 1
ATOM 694 C CA . SER A 1 89 ? -45.781 15.203 27.699 1.00 29.75 89 SER A CA 1
ATOM 695 C C . SER A 1 89 ? -47.092 14.381 27.525 1.00 29.75 89 SER A C 1
ATOM 697 O O . SER A 1 89 ? -47.714 14.489 26.472 1.00 29.75 89 SER A O 1
ATOM 699 N N . PRO A 1 90 ? -47.501 13.520 28.490 1.00 53.38 90 PRO A N 1
ATOM 700 C CA . PRO A 1 90 ? -47.548 12.050 28.429 1.00 53.38 90 PRO A CA 1
ATOM 701 C C . PRO A 1 90 ? -48.974 11.461 28.260 1.00 53.38 90 PRO A C 1
ATOM 703 O O . PRO A 1 90 ? -49.941 12.198 28.404 1.00 53.38 90 PRO A O 1
ATOM 706 N N . THR A 1 91 ? -49.101 10.146 27.991 1.00 27.78 91 THR A N 1
ATOM 707 C CA . THR A 1 91 ? -50.277 9.217 28.142 1.00 27.78 91 THR A CA 1
ATOM 708 C C . THR A 1 91 ? -50.095 8.062 27.125 1.00 27.78 91 THR A C 1
ATOM 710 O O . THR A 1 91 ? -49.636 8.318 26.022 1.00 27.78 91 THR A O 1
ATOM 713 N N . ASP A 1 92 ? -50.361 6.765 27.314 1.00 29.34 92 ASP A N 1
ATOM 714 C CA . ASP A 1 92 ? -50.858 5.929 28.409 1.00 29.34 92 ASP A CA 1
ATOM 715 C C . ASP A 1 92 ? -50.744 4.429 27.971 1.00 29.34 92 ASP A C 1
ATOM 717 O O . ASP A 1 92 ? -50.954 4.140 26.795 1.00 29.34 92 ASP A O 1
ATOM 721 N N . LEU A 1 93 ? -50.519 3.494 28.925 1.00 30.03 93 LEU A N 1
ATOM 722 C CA . LEU A 1 93 ? -51.000 2.073 28.958 1.00 30.03 93 LEU A CA 1
ATOM 723 C C . LEU A 1 93 ? -50.331 1.007 28.017 1.00 30.03 93 LEU A C 1
ATOM 725 O O . LEU A 1 93 ? -50.054 1.285 26.865 1.00 30.03 93 LEU A O 1
ATOM 729 N N . ARG A 1 94 ? -50.092 -0.290 28.340 1.00 25.62 94 ARG A N 1
ATOM 730 C CA . ARG A 1 94 ? -50.274 -1.178 29.523 1.00 25.62 94 ARG A CA 1
ATOM 731 C C . ARG A 1 94 ? -49.611 -2.577 29.281 1.00 25.62 94 ARG A C 1
ATOM 733 O O . ARG A 1 94 ? -49.706 -3.103 28.183 1.00 25.62 94 ARG A O 1
ATOM 740 N N . VAL A 1 95 ? -49.130 -3.208 30.369 1.00 25.92 95 VAL A N 1
ATOM 741 C CA . VAL A 1 95 ? -49.024 -4.670 30.708 1.00 25.92 95 VAL A CA 1
ATOM 742 C C . VAL A 1 95 ? -47.895 -5.589 30.162 1.00 25.92 95 VAL A C 1
ATOM 744 O O . VAL A 1 95 ? -47.982 -6.174 29.092 1.00 25.92 95 VAL A O 1
ATOM 747 N N . ASN A 1 96 ? -46.903 -5.807 31.041 1.00 29.11 96 ASN A N 1
ATOM 748 C CA . ASN A 1 96 ? -46.363 -7.051 31.650 1.00 29.11 96 ASN A CA 1
ATOM 749 C C . ASN A 1 96 ? -46.638 -8.467 31.073 1.00 29.11 96 ASN A C 1
ATOM 751 O O . ASN A 1 96 ? -47.780 -8.903 31.068 1.00 29.11 96 ASN A O 1
ATOM 755 N N . THR A 1 97 ? -45.572 -9.276 30.913 1.00 25.14 97 THR A N 1
ATOM 756 C CA . THR A 1 97 ? -45.454 -10.641 31.503 1.00 25.14 97 THR A CA 1
ATOM 757 C C . THR A 1 97 ? -44.018 -11.190 31.407 1.00 25.14 97 THR A C 1
ATOM 759 O O . THR A 1 97 ? -43.445 -11.204 30.325 1.00 25.14 97 THR A O 1
ATOM 762 N N . GLY A 1 98 ? -43.483 -11.726 32.516 1.00 25.55 98 GLY A N 1
ATOM 763 C CA . GLY A 1 98 ? -42.475 -12.803 32.499 1.00 25.55 98 GLY A CA 1
ATOM 764 C C . GLY A 1 98 ? -41.034 -12.439 32.874 1.00 25.55 98 GLY A C 1
ATOM 765 O O . GLY A 1 98 ? -40.190 -12.223 32.013 1.00 25.55 98 GLY A O 1
ATOM 766 N N . ALA A 1 99 ? -40.723 -12.463 34.170 1.00 27.72 99 ALA A N 1
ATOM 767 C CA . ALA A 1 99 ? -39.358 -12.456 34.681 1.00 27.72 99 ALA A CA 1
ATOM 768 C C . ALA A 1 99 ? -38.643 -13.794 34.410 1.00 27.72 99 ALA A C 1
ATOM 770 O O . ALA A 1 99 ? -39.137 -14.833 34.835 1.00 27.72 99 ALA A O 1
ATOM 771 N N . VAL A 1 100 ? -37.442 -13.757 33.819 1.00 26.09 100 VAL A N 1
ATOM 772 C CA . VAL A 1 100 ? -36.387 -14.763 34.043 1.00 26.09 100 VAL A CA 1
ATOM 773 C C . VAL A 1 100 ? -35.032 -14.049 34.044 1.00 26.09 100 VAL A C 1
ATOM 775 O O . VAL A 1 100 ? -34.499 -13.671 33.004 1.00 26.09 100 VAL A O 1
ATOM 778 N N . MET A 1 101 ? -34.454 -13.869 35.234 1.00 27.31 101 MET A N 1
ATOM 779 C CA . MET A 1 101 ? -33.025 -13.600 35.380 1.00 27.31 101 MET A CA 1
ATOM 780 C C . MET A 1 101 ? -32.268 -14.913 35.201 1.00 27.31 101 MET A C 1
ATOM 782 O O . MET A 1 101 ? -32.417 -15.793 36.036 1.00 27.31 101 MET A O 1
ATOM 786 N N . THR A 1 102 ? -31.385 -15.019 34.209 1.00 25.77 102 THR A N 1
ATOM 787 C CA . THR A 1 102 ? -30.109 -15.733 34.379 1.00 25.77 102 THR A CA 1
ATOM 788 C C . THR A 1 102 ? -29.038 -15.187 33.425 1.00 25.77 102 THR A C 1
ATOM 790 O O . THR A 1 102 ? -29.177 -15.202 32.213 1.00 25.77 102 THR A O 1
ATOM 793 N N . LYS A 1 103 ? -27.952 -14.707 34.044 1.00 29.55 103 LYS A N 1
ATOM 794 C CA . LYS A 1 103 ? -26.556 -14.622 33.574 1.00 29.55 103 LYS A CA 1
ATOM 795 C C . LYS A 1 103 ? -26.248 -13.928 32.231 1.00 29.55 103 LYS A C 1
ATOM 797 O O . LYS A 1 103 ? -26.358 -14.488 31.151 1.00 29.55 103 LYS A O 1
ATOM 802 N N . LYS A 1 104 ? -25.672 -12.726 32.394 1.00 36.22 104 LYS A N 1
ATOM 803 C CA . LYS A 1 104 ? -24.671 -12.051 31.547 1.00 36.22 104 LYS A CA 1
ATOM 804 C C . LYS A 1 104 ? -24.050 -12.950 30.466 1.00 36.22 104 LYS A C 1
ATOM 806 O O . LYS A 1 104 ? -23.156 -13.721 30.780 1.00 36.22 104 LYS A O 1
ATOM 811 N N . HIS A 1 105 ? -24.441 -12.732 29.217 1.00 28.44 105 HIS A N 1
ATOM 812 C CA . HIS A 1 105 ? -23.530 -12.534 28.088 1.00 28.44 105 HIS A CA 1
ATOM 813 C C . HIS A 1 105 ? -24.290 -11.693 27.068 1.00 28.44 105 HIS A C 1
ATOM 815 O O . HIS A 1 105 ? -25.134 -12.184 26.327 1.00 28.44 105 HIS A O 1
ATOM 821 N N . ASN A 1 106 ? -24.041 -10.386 27.108 1.00 27.50 106 ASN A N 1
ATOM 822 C CA . ASN A 1 106 ? -24.621 -9.446 26.167 1.00 27.50 106 ASN A CA 1
ATOM 823 C C . ASN A 1 106 ? -23.932 -9.671 24.816 1.00 27.50 106 ASN A C 1
ATOM 825 O O . ASN A 1 106 ? -22.882 -9.086 24.548 1.00 27.50 106 ASN A O 1
ATOM 829 N N . VAL A 1 107 ? -24.481 -10.570 23.997 1.00 32.66 107 VAL A N 1
ATOM 830 C CA . VAL A 1 107 ? -24.133 -10.667 22.580 1.00 32.66 107 VAL A CA 1
ATOM 831 C C . VAL A 1 107 ? -24.677 -9.400 21.933 1.00 32.66 107 VAL A C 1
ATOM 833 O O . VAL A 1 107 ? -25.799 -9.355 21.436 1.00 32.66 107 VAL A O 1
ATOM 836 N N . LYS A 1 108 ? -23.881 -8.329 21.988 1.00 31.75 108 LYS A N 1
ATOM 837 C CA . LYS A 1 108 ? -24.048 -7.218 21.063 1.00 31.75 108 LYS A CA 1
ATOM 838 C C . LYS A 1 108 ? -23.731 -7.777 19.684 1.00 31.75 108 LYS A C 1
ATOM 840 O O . LYS A 1 108 ? -22.571 -7.992 19.344 1.00 31.75 108 LYS A O 1
ATOM 845 N N . VAL A 1 109 ? -24.789 -8.025 18.921 1.00 42.53 109 VAL A N 1
ATOM 846 C CA . VAL A 1 109 ? -24.758 -8.004 17.460 1.00 42.53 109 VAL A CA 1
ATOM 847 C C . VAL A 1 109 ? -24.205 -6.626 17.093 1.00 42.53 109 VAL A C 1
ATOM 849 O O . VAL A 1 109 ? -24.885 -5.612 17.221 1.00 42.53 109 VAL A O 1
ATOM 852 N N . GLY A 1 110 ? -22.900 -6.579 16.841 1.00 30.83 110 GLY A N 1
ATOM 853 C CA . GLY A 1 110 ? -22.138 -5.349 16.695 1.00 30.83 110 GLY A CA 1
ATOM 854 C C . GLY A 1 110 ? -21.970 -5.012 15.227 1.00 30.83 110 GLY A C 1
ATOM 855 O O . GLY A 1 110 ? -21.096 -5.564 14.573 1.00 30.83 110 GLY A O 1
ATOM 856 N N . ASN A 1 111 ? -22.866 -4.148 14.757 1.00 32.56 111 ASN A N 1
ATOM 857 C CA . ASN A 1 111 ? -22.806 -3.239 13.613 1.00 32.56 111 ASN A CA 1
ATOM 858 C C . ASN A 1 111 ? -21.435 -3.112 12.922 1.00 32.56 111 ASN A C 1
ATOM 860 O O . ASN A 1 111 ? -20.420 -2.959 13.595 1.00 32.56 111 ASN A O 1
ATOM 864 N N . ASN A 1 112 ? -21.445 -3.068 11.583 1.00 39.16 112 ASN A N 1
ATOM 865 C CA . ASN A 1 112 ? -20.340 -2.614 10.731 1.00 39.16 112 ASN A CA 1
ATOM 866 C C . ASN A 1 112 ? -19.858 -1.221 11.183 1.00 39.16 112 ASN A C 1
ATOM 868 O O . ASN A 1 112 ? -20.334 -0.204 10.688 1.00 39.16 112 ASN A O 1
ATOM 872 N N . GLN A 1 113 ? -18.961 -1.167 12.166 1.00 42.94 113 GLN A N 1
ATOM 873 C CA . GLN A 1 113 ? -18.295 0.062 12.567 1.00 42.94 113 GLN A CA 1
ATOM 874 C C . GLN A 1 113 ? -17.231 0.342 11.510 1.00 42.94 113 GLN A C 1
ATOM 876 O O . GLN A 1 113 ? -16.183 -0.302 11.500 1.00 42.94 113 GLN A O 1
ATOM 881 N N . GLU A 1 114 ? -17.536 1.247 10.582 1.00 49.84 114 GLU A N 1
ATOM 882 C CA . GLU A 1 114 ? -16.534 1.838 9.699 1.00 49.84 114 GLU A CA 1
ATOM 883 C C . GLU A 1 114 ? -15.390 2.371 10.567 1.00 49.84 114 GLU A C 1
ATOM 885 O O . GLU A 1 114 ? -15.600 3.126 11.515 1.00 49.84 114 GLU A O 1
ATOM 890 N N . ILE A 1 115 ? -14.182 1.860 10.337 1.00 51.12 115 ILE A N 1
ATOM 891 C CA . ILE A 1 115 ? -13.059 2.061 11.249 1.00 51.12 115 ILE A CA 1
ATOM 892 C C . ILE A 1 115 ? -12.476 3.453 10.984 1.00 51.12 115 ILE A C 1
ATOM 894 O O . ILE A 1 115 ? -11.747 3.651 10.016 1.00 51.12 115 ILE A O 1
ATOM 898 N N . TYR A 1 116 ? -12.810 4.401 11.865 1.00 57.41 116 TYR A N 1
ATOM 899 C CA . TYR A 1 116 ? -12.291 5.774 11.945 1.00 57.41 116 TYR A CA 1
ATOM 900 C C . TYR A 1 116 ? -10.806 5.802 12.334 1.00 57.41 116 TYR A C 1
ATOM 902 O O . TYR A 1 116 ? -10.443 6.222 13.438 1.00 57.41 116 TYR A O 1
ATOM 910 N N . GLN A 1 117 ? -9.923 5.283 11.481 1.00 76.06 117 GLN A N 1
ATOM 911 C CA . GLN A 1 117 ? -8.498 5.293 11.779 1.00 76.06 117 GLN A CA 1
ATOM 912 C C . GLN A 1 117 ? -7.630 5.280 10.526 1.00 76.06 117 GLN A C 1
ATOM 914 O O . GLN A 1 117 ? -7.771 4.401 9.675 1.00 76.06 117 GLN A O 1
ATOM 919 N N . LEU A 1 118 ? -6.674 6.216 10.479 1.00 88.50 118 LEU A N 1
ATOM 920 C CA . LEU A 1 118 ? -5.600 6.204 9.493 1.00 88.50 118 LEU A CA 1
ATOM 921 C C . LEU A 1 118 ? -4.923 4.823 9.466 1.00 88.50 118 LEU A C 1
ATOM 923 O O . LEU A 1 118 ? -4.666 4.239 10.531 1.00 88.50 118 LEU A O 1
ATOM 927 N N . PRO A 1 119 ? -4.657 4.283 8.267 1.00 92.94 119 PRO A N 1
ATOM 928 C CA . PRO A 1 119 ? -4.080 2.963 8.134 1.00 92.94 119 PRO A CA 1
ATOM 929 C C . PRO A 1 119 ? -2.625 2.968 8.604 1.00 92.94 119 PRO A C 1
ATOM 931 O O . PRO A 1 119 ? -1.904 3.954 8.473 1.00 92.94 119 PRO A O 1
ATOM 934 N N . GLN A 1 120 ? -2.151 1.817 9.067 1.00 93.75 120 GLN A N 1
ATOM 935 C CA . GLN A 1 120 ? -0.720 1.560 9.157 1.00 93.75 120 GLN A CA 1
ATOM 936 C C . GLN A 1 120 ? -0.182 1.330 7.746 1.00 93.75 120 GLN A C 1
ATOM 938 O O . GLN A 1 120 ? -0.468 0.303 7.120 1.00 93.75 120 GLN A O 1
ATOM 943 N N . VAL A 1 121 ? 0.579 2.298 7.240 1.00 95.44 121 VAL A N 1
ATOM 944 C CA . VAL A 1 121 ? 1.153 2.222 5.896 1.00 95.44 121 VAL A CA 1
ATOM 945 C C . VAL A 1 121 ? 2.420 1.371 5.909 1.00 95.44 121 VAL A C 1
ATOM 947 O O . VAL A 1 121 ? 3.316 1.559 6.730 1.00 95.44 121 VAL A O 1
ATOM 950 N N . VAL A 1 122 ? 2.501 0.425 4.974 1.00 95.94 122 VAL A N 1
ATOM 951 C CA . VAL A 1 122 ? 3.644 -0.474 4.801 1.00 95.94 122 VAL A CA 1
ATOM 952 C C . VAL A 1 122 ? 4.173 -0.343 3.377 1.00 95.94 122 VAL A C 1
ATOM 954 O O . VAL A 1 122 ? 3.434 -0.478 2.404 1.00 95.94 122 VAL A O 1
ATOM 957 N N . CYS A 1 123 ? 5.472 -0.100 3.235 1.00 96.31 123 CYS A N 1
ATOM 958 C CA . CYS A 1 123 ? 6.134 -0.047 1.936 1.00 96.31 123 CYS A CA 1
ATOM 959 C C . CYS A 1 123 ? 7.565 -0.593 2.015 1.00 96.31 123 CYS A C 1
ATOM 961 O O . CYS A 1 123 ? 8.130 -0.778 3.094 1.00 96.31 123 CYS A O 1
ATOM 963 N N . SER A 1 124 ? 8.145 -0.889 0.851 1.00 94.31 124 SER A N 1
ATOM 964 C CA . SER A 1 124 ? 9.548 -1.299 0.741 1.00 94.31 124 SER A CA 1
ATOM 965 C C . SER A 1 124 ? 10.489 -0.110 0.936 1.00 94.31 124 SER A C 1
ATOM 967 O O . SER A 1 124 ? 10.179 1.003 0.523 1.00 94.31 124 SER A O 1
ATOM 969 N N . THR A 1 125 ? 11.699 -0.364 1.437 1.00 92.56 125 THR A N 1
ATOM 970 C CA . THR A 1 125 ? 12.782 0.635 1.472 1.00 92.56 125 THR A CA 1
ATOM 971 C C . THR A 1 125 ? 13.212 1.102 0.080 1.00 92.56 125 THR A C 1
ATOM 973 O O . THR A 1 125 ? 13.794 2.172 -0.052 1.00 92.56 125 THR A O 1
ATOM 976 N N . ALA A 1 126 ? 12.914 0.321 -0.961 1.00 92.38 126 ALA A N 1
ATOM 977 C CA . ALA A 1 126 ? 13.178 0.669 -2.356 1.00 92.38 126 ALA A CA 1
ATOM 978 C C . ALA A 1 126 ? 12.071 1.529 -2.997 1.00 92.38 126 ALA A C 1
ATOM 980 O O . ALA A 1 126 ? 12.074 1.708 -4.216 1.00 92.38 126 ALA A O 1
ATOM 981 N N . ILE A 1 127 ? 11.087 2.009 -2.226 1.00 93.88 127 ILE A N 1
ATOM 982 C CA . ILE A 1 127 ? 10.013 2.827 -2.784 1.00 93.88 127 ILE A CA 1
ATOM 983 C C . ILE A 1 127 ? 10.564 4.124 -3.377 1.00 93.88 127 ILE A C 1
ATOM 985 O O . ILE A 1 127 ? 11.434 4.781 -2.806 1.00 93.88 127 ILE A O 1
ATOM 989 N N . ASN A 1 128 ?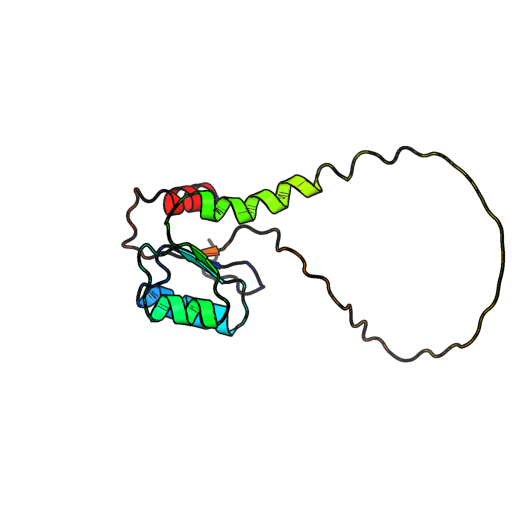 10.048 4.502 -4.545 1.00 94.19 128 ASN A N 1
ATOM 990 C CA . ASN A 1 128 ? 10.398 5.777 -5.144 1.00 94.19 128 ASN A CA 1
ATOM 991 C C . ASN A 1 128 ? 9.837 6.914 -4.277 1.00 94.19 128 ASN A C 1
ATOM 993 O O . ASN A 1 128 ? 8.625 7.029 -4.113 1.00 94.19 128 ASN A O 1
ATOM 997 N N . THR A 1 129 ? 10.708 7.787 -3.775 1.00 94.00 129 THR A N 1
ATOM 998 C CA . THR A 1 129 ? 10.329 8.929 -2.931 1.00 94.00 129 THR A CA 1
ATOM 999 C C . THR A 1 129 ? 9.475 9.965 -3.663 1.00 94.00 129 THR A C 1
ATOM 1001 O O . THR A 1 129 ? 8.842 10.800 -3.020 1.00 94.00 129 THR A O 1
ATOM 1004 N N . THR A 1 130 ? 9.403 9.919 -4.999 1.00 96.62 130 THR A N 1
ATOM 1005 C CA . THR A 1 130 ? 8.490 10.759 -5.788 1.00 96.62 130 THR A CA 1
ATOM 1006 C C . THR A 1 130 ? 7.070 10.201 -5.880 1.00 96.62 130 THR A C 1
ATOM 1008 O O . THR A 1 130 ? 6.202 10.901 -6.398 1.00 96.62 130 THR A O 1
ATOM 1011 N N . ASN A 1 131 ? 6.822 8.976 -5.409 1.00 97.56 131 ASN A N 1
ATOM 1012 C CA . ASN A 1 131 ? 5.498 8.359 -5.402 1.00 97.56 131 ASN A CA 1
ATOM 1013 C C . ASN A 1 131 ? 4.518 9.204 -4.562 1.00 97.56 131 ASN A C 1
ATOM 1015 O O . ASN A 1 131 ? 4.799 9.522 -3.407 1.00 97.56 131 ASN A O 1
ATOM 1019 N N . SER A 1 132 ? 3.384 9.591 -5.151 1.00 97.81 132 SER A N 1
ATOM 1020 C CA . SER A 1 132 ? 2.423 10.497 -4.509 1.00 97.81 132 SER A CA 1
ATOM 1021 C C . SER A 1 132 ? 1.683 9.854 -3.336 1.00 97.81 132 SER A C 1
ATOM 1023 O O . SER A 1 132 ? 1.414 10.533 -2.353 1.00 97.81 132 SER A O 1
ATOM 1025 N N . GLU A 1 133 ? 1.411 8.552 -3.396 1.00 97.69 133 GLU A N 1
ATOM 1026 C CA . GLU A 1 133 ? 0.805 7.791 -2.299 1.00 97.69 133 GLU A CA 1
ATOM 1027 C C . GLU A 1 133 ? 1.749 7.679 -1.097 1.00 97.69 133 GLU A C 1
ATOM 1029 O O . GLU A 1 133 ? 1.332 7.868 0.042 1.00 97.69 133 GLU A O 1
ATOM 1034 N N . TYR A 1 134 ? 3.041 7.445 -1.346 1.00 97.69 134 TYR A N 1
ATOM 1035 C CA . TYR A 1 134 ? 4.058 7.422 -0.293 1.00 97.69 134 TYR A CA 1
ATOM 1036 C C . TYR A 1 134 ? 4.221 8.791 0.374 1.00 97.69 134 TYR A C 1
ATOM 1038 O O . TYR A 1 134 ? 4.283 8.872 1.597 1.00 97.69 134 TYR A O 1
ATOM 1046 N N . LYS A 1 135 ? 4.261 9.873 -0.413 1.00 97.50 135 LYS A N 1
ATOM 1047 C CA . LYS A 1 135 ? 4.337 11.236 0.134 1.00 97.50 135 LYS A CA 1
ATOM 1048 C C . LYS A 1 135 ? 3.145 11.553 1.032 1.00 97.50 135 LYS A C 1
ATOM 1050 O O . LYS A 1 135 ? 3.353 11.986 2.158 1.00 97.50 135 LYS A O 1
ATOM 1055 N N . ALA A 1 136 ? 1.934 11.252 0.566 1.00 96.19 136 ALA A N 1
ATOM 1056 C CA . ALA A 1 136 ? 0.723 11.439 1.356 1.00 96.19 136 ALA A CA 1
ATOM 1057 C C . ALA A 1 136 ? 0.759 10.625 2.661 1.00 96.19 136 ALA A C 1
ATOM 1059 O O . ALA A 1 136 ? 0.397 11.137 3.713 1.00 96.19 136 ALA A O 1
ATOM 1060 N N . ALA A 1 137 ? 1.258 9.384 2.626 1.00 94.75 137 ALA A N 1
ATOM 1061 C CA . ALA A 1 137 ? 1.427 8.580 3.836 1.00 94.75 137 ALA A CA 1
ATOM 1062 C C . ALA A 1 137 ? 2.370 9.239 4.852 1.00 94.75 137 ALA A C 1
ATOM 1064 O O . ALA A 1 137 ? 2.056 9.281 6.033 1.00 94.75 137 ALA A O 1
ATOM 1065 N N . VAL A 1 138 ? 3.505 9.781 4.398 1.00 94.62 138 VAL A N 1
ATOM 1066 C CA . VAL A 1 138 ? 4.464 10.481 5.270 1.00 94.62 138 VAL A CA 1
ATOM 1067 C C . VAL A 1 138 ? 3.866 11.764 5.856 1.00 94.62 138 VAL A C 1
ATOM 1069 O O . VAL A 1 138 ? 4.146 12.092 7.006 1.00 94.62 138 VAL A O 1
ATOM 1072 N N . GLU A 1 139 ? 3.051 12.486 5.087 1.00 93.44 139 GLU A N 1
ATOM 1073 C CA . GLU A 1 139 ? 2.370 13.707 5.540 1.00 93.44 139 GLU A CA 1
ATOM 1074 C C . GLU A 1 139 ? 1.308 13.430 6.617 1.00 93.44 139 GLU A C 1
ATOM 1076 O O . GLU A 1 139 ? 1.094 14.268 7.492 1.00 93.44 139 GLU A O 1
ATOM 1081 N N . LEU A 1 140 ? 0.677 12.253 6.583 1.00 89.69 140 LEU A N 1
ATOM 1082 C CA . LEU A 1 140 ? -0.353 11.840 7.543 1.00 89.69 140 LEU A CA 1
ATOM 1083 C C . LEU A 1 140 ? 0.206 11.351 8.895 1.00 89.69 140 LEU A C 1
ATOM 1085 O O . LEU A 1 140 ? -0.556 11.284 9.864 1.00 89.69 140 LEU A O 1
ATOM 1089 N N . GLY A 1 141 ? 1.513 11.077 8.981 1.00 76.50 141 GLY A N 1
ATOM 1090 C CA . GLY A 1 141 ? 2.219 10.656 10.205 1.00 76.50 141 GLY A CA 1
ATOM 1091 C C . GLY A 1 141 ? 2.190 9.156 10.478 1.00 76.50 141 GLY A C 1
ATOM 1092 O O . GLY A 1 141 ? 2.379 8.797 11.665 1.00 76.50 141 GLY A O 1
#

Secondary structure (DSSP, 8-state):
-------SS--EEEETTTSHHHHHHHHHHHHTT--EEEE-SS--HHHHHHHHTT-EEESS--GGGGGGGTGGGTTTTTSSS-----------------------------------S--EEEE-TT--TT-HHHHHHHHH-

Radius of gyration: 22.49 Å; chains: 1; bounding box: 64×39×48 Å

Sequence (141 aa):
MSKYVDLSGKPFHFIGIGGIGMSALAYILAKRKLPTYGSDLKSSHITKRLEAIGAHIFWRQEAKNLELFQQTTEEQNLSLSNNSNSNLSPTDLRVNTGAVMTKKHNVKVGNNQEIYQLPQVVCSTAINTTNSEYKAAVELG

pLDDT: mean 75.82, std 26.82, range [25.14, 98.56]

Foldseek 3Di:
DDPDDDLPQFEEEEEACQDPVNLVVLVVCLQVVRHAEYEHCDDDPSVVVSVVSPYHYDNDQAQVVQVVLVVVPPVVVVPPPDDDDDDDDDDDDDDDDDDDDDDDDPPPPDDPDPDNDGHHYDYDPPDDPPRNNVVSSVVVD